Protein AF-A0A0F7VPT9-F1 (afdb_monomer_lite)

Secondary structure (DSSP, 8-state):
-PPPSHHHHHHHHHHHHHHHHHHHHHHHHHHHHHH-----HHHHHHHHT--HHHHHH-HHHHHHHHHHHHHS-----SS-----HHHHHHHHHHHHHHHHHHHHHHHHHHHHHHHHHHHHHHHHHHHHTT---------------------------------------------

pLDDT: mean 74.67, std 19.46, range [35.72, 97.38]

InterPro domains:
  IPR046229 Transposase for transposon Tn554-like [PF19776] (9-114)

Foldseek 3Di:
DPPDPVVVVVVVVVVVVLVLLVVLLVVLLVVCLVVLDQDDLVNSCVRSVHDSVSCVVDVPSVVSNVVSNVVSPPPPVPDCPPPPPVNVVVVVVVVVVVVVVVVVVVVVVVVVVVVVVVVVVVVVVVVVVVDDDDDDDDDDDDDDDDDDDDDDDDDDDDDDDDDDDDDDDDDDDDD

Sequence (175 aa):
MPPADNTAALAEATRRRSRRARTNAERAIAVAQRTGNHTSFAAIAKVAGVSRSWLYTQQDLVTAIRQLQNRQPSSHRTGSQPASIASIQRRLDVALARIKQLRTENSDLAARLEMAYGEIRRLRGISHSGGLEPEKQENNVPSCAPRTTAKKRLPTGAGHQPDGYMPGSDGTPVE

Organism: Streptomyces leeuwenhoekii (NCBI:txid1437453)

Radius of gyration: 31.75 Å; chains: 1; bounding box: 66×69×86 Å

Structure (mmCIF, N/CA/C/O backbone):
data_AF-A0A0F7VPT9-F1
#
_entry.id   AF-A0A0F7VPT9-F1
#
loop_
_atom_site.group_PDB
_atom_site.id
_atom_site.type_symbol
_atom_site.label_atom_id
_atom_site.label_alt_id
_atom_site.label_comp_id
_atom_site.label_asym_id
_atom_site.label_entity_id
_atom_site.label_seq_id
_atom_site.pdbx_PDB_ins_code
_atom_site.Cartn_x
_atom_site.Cartn_y
_atom_site.Cartn_z
_atom_site.occupancy
_atom_site.B_iso_or_equiv
_atom_site.auth_seq_id
_atom_site.auth_comp_id
_atom_site.auth_asym_id
_atom_site.auth_atom_id
_atom_site.pdbx_PDB_model_num
ATOM 1 N N . MET A 1 1 ? 1.217 -23.789 -44.921 1.00 53.59 1 MET A N 1
ATOM 2 C CA . MET A 1 1 ? 1.858 -23.479 -43.624 1.00 53.59 1 MET A CA 1
ATOM 3 C C . MET A 1 1 ? 0.775 -23.503 -42.559 1.00 53.59 1 MET A C 1
ATOM 5 O O . MET A 1 1 ? -0.115 -22.664 -42.655 1.00 53.59 1 MET A O 1
ATOM 9 N N . PRO A 1 2 ? 0.747 -24.476 -41.631 1.00 60.00 2 PRO A N 1
ATOM 10 C CA . PRO A 1 2 ? -0.243 -24.456 -40.560 1.00 60.00 2 PRO A CA 1
ATOM 11 C C . PRO A 1 2 ? 0.114 -23.334 -39.565 1.00 60.00 2 PRO A C 1
ATOM 13 O O . PRO A 1 2 ? 1.297 -23.011 -39.419 1.00 60.00 2 PRO A O 1
ATOM 16 N N . PRO A 1 3 ? -0.872 -22.695 -38.911 1.00 61.88 3 PRO A N 1
ATOM 17 C CA . PRO A 1 3 ? -0.598 -21.669 -37.914 1.00 61.88 3 PRO A CA 1
ATOM 18 C C . PRO A 1 3 ? 0.140 -22.311 -36.735 1.00 61.88 3 PRO A C 1
ATOM 20 O O . PRO A 1 3 ? -0.358 -23.251 -36.123 1.00 61.88 3 PRO A O 1
ATOM 23 N N . ALA A 1 4 ? 1.347 -21.812 -36.467 1.00 62.16 4 ALA A N 1
ATOM 24 C CA . ALA A 1 4 ? 2.231 -22.270 -35.400 1.00 62.16 4 ALA A CA 1
ATOM 25 C C . ALA A 1 4 ? 1.548 -22.257 -34.020 1.00 62.16 4 ALA A C 1
ATOM 27 O O . ALA A 1 4 ? 0.556 -21.549 -33.824 1.00 62.16 4 ALA A O 1
ATOM 28 N N . ASP A 1 5 ? 2.144 -22.982 -33.067 1.00 66.00 5 ASP A N 1
ATOM 29 C CA . ASP A 1 5 ? 1.765 -23.227 -31.660 1.00 66.00 5 ASP A CA 1
ATOM 30 C C . ASP A 1 5 ? 1.621 -21.971 -30.758 1.00 66.00 5 ASP A C 1
ATOM 32 O O . ASP A 1 5 ? 1.887 -21.980 -29.554 1.00 66.00 5 ASP A O 1
ATOM 36 N N . ASN A 1 6 ? 1.167 -20.854 -31.320 1.00 72.25 6 ASN A N 1
ATOM 37 C CA . ASN A 1 6 ? 0.920 -19.571 -30.676 1.00 72.25 6 ASN A CA 1
ATOM 38 C C . ASN A 1 6 ? -0.095 -19.694 -29.535 1.00 72.25 6 ASN A C 1
ATOM 40 O O . ASN A 1 6 ? 0.037 -19.032 -28.509 1.00 72.25 6 ASN A O 1
ATOM 44 N N . THR A 1 7 ? -1.097 -20.564 -29.680 1.00 79.44 7 THR A N 1
ATOM 45 C CA . THR A 1 7 ? -2.094 -20.827 -28.634 1.00 79.44 7 THR A CA 1
ATOM 46 C C . THR A 1 7 ? -1.458 -21.497 -27.416 1.00 79.44 7 THR A C 1
ATOM 48 O O . THR A 1 7 ? -1.726 -21.089 -26.282 1.00 79.44 7 THR A O 1
ATOM 51 N N . ALA A 1 8 ? -0.553 -22.457 -27.630 1.00 80.06 8 ALA A N 1
ATOM 52 C CA . ALA A 1 8 ? 0.199 -23.111 -26.565 1.00 80.06 8 ALA A CA 1
ATOM 53 C C . ALA A 1 8 ? 1.155 -22.126 -25.873 1.00 80.06 8 ALA A C 1
ATOM 55 O O . ALA A 1 8 ? 1.172 -22.056 -24.640 1.00 80.06 8 ALA A O 1
ATOM 56 N N . ALA A 1 9 ? 1.862 -21.296 -26.647 1.00 81.69 9 ALA A N 1
ATOM 57 C CA . ALA A 1 9 ? 2.753 -20.260 -26.126 1.00 81.69 9 ALA A CA 1
ATOM 58 C C . ALA A 1 9 ? 2.005 -19.191 -25.299 1.00 81.69 9 ALA A C 1
ATOM 60 O O . ALA A 1 9 ? 2.462 -18.789 -24.224 1.00 81.69 9 ALA A O 1
ATOM 61 N N . LEU A 1 10 ? 0.819 -18.760 -25.742 1.00 85.06 10 LEU A N 1
ATOM 62 C CA . LEU A 1 10 ? -0.038 -17.818 -25.008 1.00 85.06 10 LEU A CA 1
ATOM 63 C C . LEU A 1 10 ? -0.602 -18.429 -23.718 1.00 85.06 10 LEU A C 1
ATOM 65 O O . LEU A 1 10 ? -0.616 -17.772 -22.668 1.00 85.06 10 LEU A O 1
ATOM 69 N N . ALA A 1 11 ? -1.029 -19.693 -23.768 1.00 85.75 11 ALA A N 1
ATOM 70 C CA . ALA A 1 11 ? -1.479 -20.421 -22.587 1.00 85.75 11 ALA A CA 1
ATOM 71 C C . ALA A 1 11 ? -0.341 -20.564 -21.564 1.00 85.75 11 ALA A C 1
ATOM 73 O O . ALA A 1 11 ? -0.536 -20.338 -20.367 1.00 85.75 11 ALA A O 1
ATOM 74 N N . GLU A 1 12 ? 0.872 -20.867 -22.022 1.00 85.69 12 GLU A N 1
ATOM 75 C CA . GLU A 1 12 ? 2.048 -20.964 -21.163 1.00 85.69 12 GLU A CA 1
ATOM 76 C C . GLU A 1 12 ? 2.436 -19.614 -20.546 1.00 85.69 12 GLU A C 1
ATOM 78 O O . GLU A 1 12 ? 2.653 -19.524 -19.334 1.00 85.69 12 GLU A O 1
ATOM 83 N N . ALA A 1 13 ? 2.443 -18.538 -21.335 1.00 84.88 13 ALA A N 1
ATOM 84 C CA . ALA A 1 13 ? 2.698 -17.189 -20.838 1.00 84.88 13 ALA A CA 1
ATOM 85 C C . ALA A 1 13 ? 1.672 -16.765 -19.772 1.00 84.88 13 ALA A C 1
ATOM 87 O O . ALA A 1 13 ? 2.037 -16.164 -18.755 1.00 84.88 13 ALA A O 1
ATOM 88 N N . THR A 1 14 ? 0.402 -17.131 -19.959 1.00 85.50 14 THR A N 1
ATOM 89 C CA . THR A 1 14 ? -0.673 -16.878 -18.990 1.00 85.50 14 THR A CA 1
ATOM 90 C C . THR A 1 14 ? -0.456 -17.661 -17.696 1.00 85.50 14 THR A C 1
ATOM 92 O O . THR A 1 14 ? -0.506 -17.071 -16.614 1.00 85.50 14 THR A O 1
ATOM 95 N N . ARG A 1 15 ? -0.115 -18.955 -17.788 1.00 87.38 15 ARG A N 1
ATOM 96 C CA . ARG A 1 15 ? 0.246 -19.790 -16.624 1.00 87.38 15 ARG A CA 1
ATOM 97 C C . ARG A 1 15 ? 1.452 -19.232 -15.869 1.00 87.38 15 ARG A C 1
ATOM 99 O O . ARG A 1 15 ? 1.476 -19.217 -14.641 1.00 87.38 15 ARG A O 1
ATOM 106 N N . ARG A 1 16 ? 2.460 -18.733 -16.586 1.00 90.25 16 ARG A N 1
ATOM 107 C CA . ARG A 1 16 ? 3.639 -18.111 -15.974 1.00 90.25 16 ARG A CA 1
ATOM 108 C C . ARG A 1 16 ? 3.277 -16.817 -15.244 1.00 90.25 16 ARG A C 1
ATOM 110 O O . ARG A 1 16 ? 3.772 -16.585 -14.142 1.00 90.25 16 ARG A O 1
ATOM 117 N N . ARG A 1 17 ? 2.399 -15.991 -15.823 1.00 88.25 17 ARG A N 1
ATOM 118 C CA . ARG A 1 17 ? 1.907 -14.756 -15.191 1.00 88.25 17 ARG A CA 1
ATOM 119 C C . ARG A 1 17 ? 1.124 -15.052 -13.911 1.00 88.25 17 ARG A C 1
ATOM 121 O O . ARG A 1 17 ? 1.392 -14.411 -12.898 1.00 88.25 17 ARG A O 1
ATOM 128 N N . SER A 1 18 ? 0.218 -16.030 -13.929 1.00 87.56 18 SER A N 1
ATOM 129 C CA . SER A 1 18 ? -0.574 -16.389 -12.745 1.00 87.56 18 SER A CA 1
ATOM 130 C C . SER A 1 18 ? 0.287 -16.978 -11.624 1.00 87.56 18 SER A C 1
ATOM 132 O O . SER A 1 18 ? 0.127 -16.583 -10.471 1.00 87.56 18 SER A O 1
ATOM 134 N N . ARG A 1 19 ? 1.263 -17.838 -11.951 1.00 92.00 19 ARG A N 1
ATOM 135 C CA . ARG A 1 19 ? 2.233 -18.362 -10.971 1.00 92.00 19 ARG A CA 1
ATOM 136 C C . ARG A 1 19 ? 3.039 -17.245 -10.309 1.00 92.00 19 ARG A C 1
ATOM 138 O O . ARG A 1 19 ? 3.127 -17.204 -9.088 1.00 92.00 19 ARG A O 1
ATOM 145 N N . ARG A 1 20 ? 3.568 -16.300 -11.095 1.00 92.88 20 ARG A N 1
ATOM 146 C CA . ARG A 1 20 ? 4.314 -15.144 -10.561 1.00 92.88 20 ARG A CA 1
ATOM 147 C C . ARG A 1 20 ? 3.448 -14.266 -9.655 1.00 92.88 20 ARG A C 1
ATOM 149 O O . ARG A 1 20 ? 3.888 -13.900 -8.571 1.00 92.88 20 ARG A O 1
ATOM 156 N N . ALA A 1 21 ? 2.221 -13.963 -10.079 1.00 92.00 21 ALA A N 1
ATOM 157 C CA . ALA A 1 21 ? 1.263 -13.192 -9.286 1.00 92.00 21 ALA A CA 1
ATOM 158 C C . ALA A 1 21 ? 0.983 -13.860 -7.930 1.00 92.00 21 ALA A C 1
ATOM 160 O O . ALA A 1 21 ? 0.962 -13.194 -6.896 1.00 92.00 21 ALA A O 1
ATOM 161 N N . ARG A 1 22 ? 0.862 -15.191 -7.925 1.00 93.12 22 ARG A N 1
ATOM 162 C CA . ARG A 1 22 ? 0.670 -15.990 -6.715 1.00 93.12 22 ARG A CA 1
ATOM 163 C C . ARG A 1 22 ? 1.860 -15.935 -5.768 1.00 93.12 22 ARG A C 1
ATOM 165 O O . ARG A 1 22 ? 1.678 -15.565 -4.614 1.00 93.12 22 ARG A O 1
ATOM 172 N N . THR A 1 23 ? 3.068 -16.197 -6.257 1.00 94.19 23 THR A N 1
ATOM 173 C CA . THR A 1 23 ? 4.282 -16.113 -5.429 1.00 94.19 23 THR A CA 1
ATOM 174 C C . THR A 1 23 ? 4.473 -14.712 -4.836 1.00 94.19 23 THR A C 1
ATOM 176 O O . THR A 1 23 ? 4.871 -14.569 -3.680 1.00 94.19 23 THR A O 1
ATOM 179 N N . ASN A 1 24 ? 4.155 -13.661 -5.598 1.00 92.69 24 ASN A N 1
ATOM 180 C CA . ASN A 1 24 ? 4.227 -12.286 -5.103 1.00 92.69 24 ASN A CA 1
ATOM 181 C C . ASN A 1 24 ? 3.196 -12.009 -4.002 1.00 92.69 24 ASN A C 1
ATOM 183 O O . ASN A 1 24 ? 3.530 -11.363 -3.009 1.00 92.69 24 ASN A O 1
ATOM 187 N N . ALA A 1 25 ? 1.966 -12.505 -4.154 1.00 92.56 25 ALA A N 1
ATOM 188 C CA . ALA A 1 25 ? 0.919 -12.358 -3.148 1.00 92.56 25 ALA A CA 1
ATOM 189 C C . ALA A 1 25 ? 1.257 -13.101 -1.849 1.00 92.56 25 ALA A C 1
ATOM 191 O O . ALA A 1 25 ? 1.152 -12.520 -0.771 1.00 92.56 25 ALA A O 1
ATOM 192 N N . GLU A 1 26 ? 1.744 -14.338 -1.943 1.00 93.56 26 GLU A N 1
ATOM 193 C CA . GLU A 1 26 ? 2.207 -15.121 -0.789 1.00 93.56 26 GLU A CA 1
ATOM 194 C C . GLU A 1 26 ? 3.350 -14.402 -0.054 1.00 93.56 26 GLU A C 1
ATOM 196 O O . GLU A 1 26 ? 3.316 -14.257 1.171 1.00 93.56 26 GLU A O 1
ATOM 201 N N . ARG A 1 27 ? 4.324 -13.853 -0.794 1.00 93.62 27 ARG A N 1
ATOM 202 C CA . ARG A 1 27 ? 5.413 -13.056 -0.210 1.00 93.62 27 ARG A CA 1
ATOM 203 C C . ARG A 1 27 ? 4.892 -11.793 0.477 1.00 93.62 27 ARG A C 1
ATOM 205 O O . ARG A 1 27 ? 5.342 -11.480 1.576 1.00 93.62 27 ARG A O 1
ATOM 212 N N . ALA A 1 28 ? 3.949 -11.080 -0.139 1.00 91.88 28 ALA A N 1
ATOM 213 C CA . ALA A 1 28 ? 3.350 -9.883 0.448 1.00 91.88 28 ALA A CA 1
ATOM 214 C C . ALA A 1 28 ? 2.620 -10.200 1.763 1.00 91.88 28 ALA A C 1
ATOM 216 O O . ALA A 1 28 ? 2.765 -9.462 2.736 1.00 91.88 28 ALA A O 1
ATOM 217 N N . ILE A 1 29 ? 1.897 -11.323 1.817 1.00 91.06 29 ILE A N 1
ATOM 218 C CA . ILE A 1 29 ? 1.242 -11.809 3.037 1.00 91.06 29 ILE A CA 1
ATOM 219 C C . ILE A 1 29 ? 2.286 -12.163 4.107 1.00 91.06 29 ILE A C 1
ATOM 221 O O . ILE A 1 29 ? 2.134 -11.754 5.255 1.00 91.06 29 ILE A O 1
ATOM 225 N N . ALA A 1 30 ? 3.369 -12.860 3.752 1.00 90.31 30 ALA A N 1
ATOM 226 C CA . ALA A 1 30 ? 4.430 -13.220 4.698 1.00 90.31 30 ALA A CA 1
ATOM 227 C C . ALA A 1 30 ? 5.156 -11.992 5.279 1.00 90.31 30 ALA A C 1
ATOM 229 O O . ALA A 1 30 ? 5.478 -11.954 6.466 1.00 90.31 30 ALA A O 1
ATOM 230 N N . VAL A 1 31 ? 5.392 -10.963 4.460 1.00 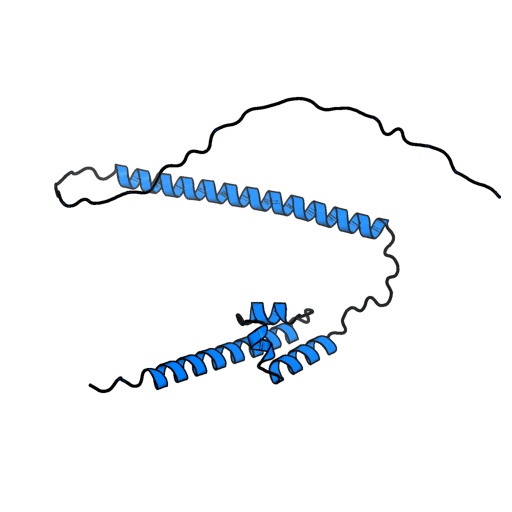89.25 31 VAL A N 1
ATOM 231 C CA . VAL A 1 31 ? 5.949 -9.686 4.933 1.00 89.25 31 VAL A CA 1
ATOM 232 C C . VAL A 1 31 ? 4.960 -8.994 5.872 1.00 89.25 31 VAL A C 1
ATOM 234 O O . VAL A 1 31 ? 5.346 -8.599 6.968 1.00 89.25 31 VAL A O 1
ATOM 237 N N . ALA A 1 32 ? 3.680 -8.923 5.496 1.00 87.25 32 ALA A N 1
ATOM 238 C CA . ALA A 1 32 ? 2.632 -8.336 6.330 1.00 87.25 32 ALA A CA 1
ATOM 239 C C . ALA A 1 32 ? 2.487 -9.043 7.691 1.00 87.25 32 ALA A C 1
ATOM 241 O O . ALA A 1 32 ? 2.276 -8.383 8.708 1.00 87.25 32 ALA A O 1
ATOM 242 N N . GLN A 1 33 ? 2.667 -10.367 7.725 1.00 85.25 33 GLN A N 1
ATOM 243 C CA . GLN A 1 33 ? 2.711 -11.148 8.963 1.00 85.25 33 GLN A CA 1
ATOM 244 C C . GLN A 1 33 ? 3.862 -10.722 9.881 1.00 85.25 33 GLN A C 1
ATOM 246 O O . GLN A 1 33 ? 3.641 -10.570 11.078 1.00 85.25 33 GLN A O 1
ATOM 251 N N . ARG A 1 34 ? 5.069 -10.493 9.343 1.00 84.38 34 ARG A N 1
ATOM 252 C CA . ARG A 1 34 ? 6.232 -10.075 10.151 1.00 84.38 34 ARG A CA 1
ATOM 253 C C . ARG A 1 34 ? 6.140 -8.640 10.640 1.00 84.38 34 ARG A C 1
ATOM 255 O O . ARG A 1 34 ? 6.553 -8.357 11.755 1.00 84.38 34 ARG A O 1
ATOM 262 N N . THR A 1 35 ? 5.649 -7.728 9.804 1.00 79.50 35 THR A N 1
ATOM 263 C CA . THR A 1 35 ? 5.606 -6.302 10.154 1.00 79.50 35 THR A CA 1
ATOM 264 C C . THR A 1 35 ? 4.492 -5.987 11.155 1.00 79.50 35 THR A C 1
ATOM 266 O O . THR A 1 35 ? 4.525 -4.934 11.776 1.00 79.50 35 THR A O 1
ATOM 269 N N . GLY A 1 36 ? 3.498 -6.867 11.321 1.00 66.56 36 GLY A N 1
ATOM 270 C CA . GLY A 1 36 ? 2.422 -6.654 12.295 1.00 66.56 36 GLY A CA 1
ATOM 271 C C . GLY A 1 36 ? 1.498 -5.476 11.960 1.00 66.56 36 GLY A C 1
ATOM 272 O O . GLY A 1 36 ? 0.693 -5.072 12.789 1.00 66.56 36 GLY A O 1
ATOM 273 N N . ASN A 1 37 ? 1.587 -4.926 10.744 1.00 64.50 37 ASN A N 1
ATOM 274 C CA . ASN A 1 37 ? 0.747 -3.817 10.307 1.00 64.50 37 ASN A CA 1
ATOM 275 C C . ASN A 1 37 ? -0.647 -4.309 9.907 1.00 64.50 37 ASN A C 1
ATOM 277 O O . ASN A 1 37 ? -0.781 -5.337 9.232 1.00 64.50 37 ASN A O 1
ATOM 281 N N . HIS A 1 38 ? -1.673 -3.521 10.242 1.00 64.44 38 HIS A N 1
ATOM 282 C CA . HIS A 1 38 ? -3.045 -3.751 9.798 1.00 64.44 38 HIS A CA 1
ATOM 283 C C . HIS A 1 38 ? -3.109 -3.720 8.275 1.00 64.44 38 HIS A C 1
ATOM 285 O O . HIS A 1 38 ? -3.027 -2.664 7.644 1.00 64.44 38 HIS A O 1
ATOM 29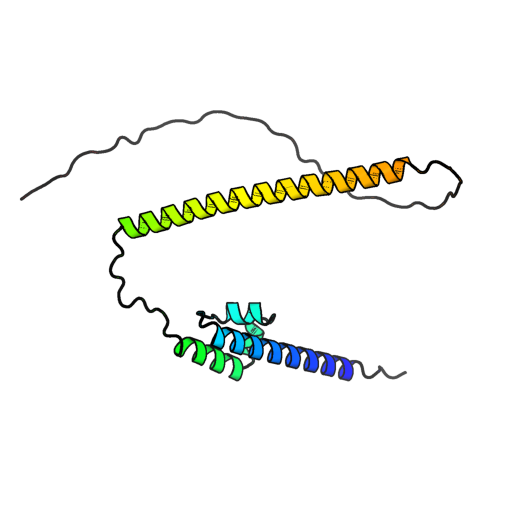1 N N . THR A 1 39 ? -3.237 -4.899 7.671 1.00 76.81 39 THR A N 1
ATOM 292 C CA . THR A 1 39 ? -3.101 -5.028 6.225 1.00 76.81 39 THR A CA 1
ATOM 293 C C . THR A 1 39 ? -4.454 -5.324 5.588 1.00 76.81 39 THR A C 1
ATOM 295 O O . THR A 1 39 ? -5.027 -6.405 5.729 1.00 76.81 39 THR A O 1
ATOM 298 N N . SER A 1 40 ? -4.988 -4.334 4.871 1.00 86.62 40 SER A N 1
ATOM 299 C CA . SER A 1 40 ? -6.200 -4.494 4.066 1.00 86.62 40 SER A CA 1
ATOM 300 C C . SER A 1 40 ? -5.893 -5.221 2.754 1.00 86.62 40 SER A C 1
ATOM 302 O O . SER A 1 40 ? -4.773 -5.161 2.244 1.00 86.62 40 SER A O 1
ATOM 304 N N . PHE A 1 41 ? -6.906 -5.841 2.141 1.00 89.38 41 PHE A N 1
ATOM 305 C CA . PHE A 1 41 ? -6.789 -6.443 0.802 1.00 89.38 41 PHE A CA 1
ATOM 306 C C . PHE A 1 41 ? -6.186 -5.476 -0.230 1.00 89.38 41 PHE A C 1
ATOM 308 O O . PHE A 1 41 ? -5.422 -5.877 -1.103 1.00 89.38 41 PHE A O 1
ATOM 315 N N . ALA A 1 42 ? -6.493 -4.182 -0.096 1.00 89.62 42 ALA A N 1
ATOM 316 C CA . ALA A 1 42 ? -5.940 -3.106 -0.910 1.00 89.62 42 ALA A CA 1
ATOM 317 C C . ALA A 1 42 ? -4.417 -3.007 -0.825 1.00 89.62 42 ALA A C 1
ATOM 319 O O . ALA A 1 42 ? -3.734 -2.886 -1.842 1.00 89.62 42 ALA A O 1
ATOM 320 N N . ALA A 1 43 ? -3.905 -3.026 0.405 1.00 89.06 43 ALA A N 1
ATOM 321 C CA . ALA A 1 43 ? -2.488 -2.897 0.680 1.00 89.06 43 ALA A CA 1
ATOM 322 C C . ALA A 1 43 ? -1.735 -4.121 0.152 1.00 89.06 43 ALA A C 1
ATOM 324 O O . ALA A 1 43 ? -0.714 -3.962 -0.509 1.00 89.06 43 ALA A O 1
ATOM 325 N N . ILE A 1 44 ? -2.289 -5.323 0.337 1.00 91.38 44 ILE A N 1
ATOM 326 C CA . ILE A 1 44 ? -1.688 -6.569 -0.165 1.00 91.38 44 ILE A CA 1
ATOM 327 C C . ILE A 1 44 ? -1.646 -6.576 -1.688 1.00 91.38 44 ILE A C 1
ATOM 329 O O . ILE A 1 44 ? -0.598 -6.858 -2.260 1.00 91.38 44 ILE A O 1
ATOM 333 N N . ALA A 1 45 ? -2.742 -6.188 -2.348 1.00 92.12 45 ALA A N 1
ATOM 334 C CA . ALA A 1 45 ? -2.800 -6.061 -3.803 1.00 92.12 45 ALA A CA 1
ATOM 335 C C . ALA A 1 45 ? -1.704 -5.123 -4.336 1.00 92.12 45 ALA A C 1
ATOM 337 O O . ALA A 1 45 ? -0.977 -5.467 -5.268 1.00 92.12 45 ALA A O 1
ATOM 338 N N . LYS A 1 46 ? -1.545 -3.959 -3.691 1.00 90.88 46 LYS A N 1
ATOM 339 C CA . LYS A 1 46 ? -0.538 -2.957 -4.056 1.00 90.88 46 LYS A CA 1
ATOM 340 C C . LYS A 1 46 ? 0.887 -3.481 -3.873 1.00 90.88 46 LYS A C 1
ATOM 342 O O . LYS A 1 46 ? 1.704 -3.302 -4.767 1.00 90.88 46 LYS A O 1
ATOM 347 N N . VAL A 1 47 ? 1.179 -4.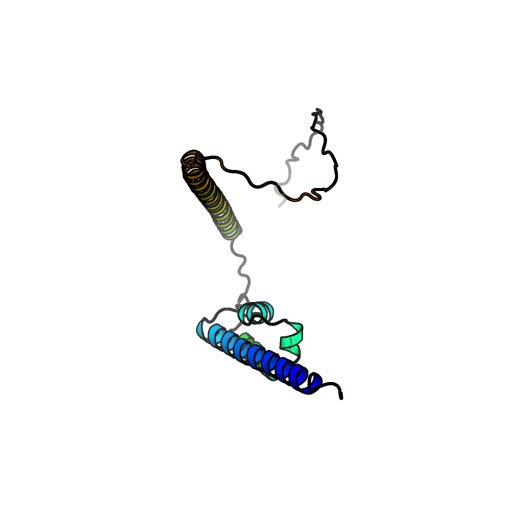130 -2.745 1.00 90.75 47 VAL A N 1
ATOM 348 C CA . VAL A 1 47 ? 2.515 -4.676 -2.447 1.00 90.75 47 VAL A CA 1
ATOM 349 C C . VAL A 1 47 ? 2.860 -5.846 -3.373 1.00 90.75 47 VAL A C 1
ATOM 351 O O . VAL A 1 47 ? 3.989 -5.948 -3.840 1.00 90.75 47 VAL A O 1
ATOM 354 N N . ALA A 1 48 ? 1.890 -6.707 -3.681 1.00 90.12 48 ALA A N 1
ATOM 355 C CA . ALA A 1 48 ? 2.080 -7.856 -4.562 1.00 90.12 48 ALA A CA 1
ATOM 356 C C . ALA A 1 48 ? 2.062 -7.504 -6.064 1.00 90.12 48 ALA A C 1
ATOM 358 O O . ALA A 1 48 ? 2.420 -8.346 -6.891 1.00 90.12 48 ALA A O 1
ATOM 359 N N . GLY A 1 49 ? 1.646 -6.287 -6.434 1.00 91.69 49 GLY A N 1
ATOM 360 C CA . GLY A 1 49 ? 1.525 -5.857 -7.830 1.00 91.69 49 GLY A CA 1
ATOM 361 C C . GLY A 1 49 ? 0.402 -6.567 -8.594 1.00 91.69 49 GLY A C 1
ATOM 362 O O . GLY A 1 49 ? 0.517 -6.786 -9.798 1.00 91.69 49 GLY A O 1
ATOM 363 N N . VAL A 1 50 ? -0.670 -6.960 -7.900 1.00 92.88 50 VAL A N 1
ATOM 364 C CA . VAL A 1 50 ? -1.823 -7.681 -8.467 1.00 92.88 50 VAL A CA 1
ATOM 365 C C . VAL A 1 50 ? -3.110 -6.886 -8.266 1.00 92.88 50 VAL A C 1
ATOM 367 O O . VAL A 1 50 ? -3.197 -6.018 -7.398 1.00 92.88 50 VAL A O 1
ATOM 370 N N . SER A 1 51 ? -4.142 -7.171 -9.062 1.00 92.69 51 SER A N 1
ATOM 371 C CA . SER A 1 51 ? -5.446 -6.532 -8.877 1.00 92.69 51 SER A CA 1
ATOM 372 C C . SER A 1 51 ? -6.217 -7.161 -7.709 1.00 92.69 51 SER A C 1
ATOM 374 O O . SER A 1 51 ? -6.023 -8.325 -7.358 1.00 92.69 51 SER A O 1
ATOM 376 N N . ARG A 1 52 ? -7.139 -6.392 -7.114 1.00 92.94 52 ARG A N 1
ATOM 377 C CA . ARG A 1 52 ? -8.057 -6.904 -6.080 1.00 92.94 52 ARG A CA 1
ATOM 378 C C . ARG A 1 52 ? -8.967 -8.006 -6.616 1.00 92.94 52 ARG A C 1
ATOM 380 O O . ARG A 1 52 ? -9.157 -9.007 -5.944 1.00 92.94 52 ARG A O 1
ATOM 387 N N . SER A 1 53 ? -9.511 -7.804 -7.819 1.00 92.94 53 SER A N 1
ATOM 388 C CA . SER A 1 53 ? -10.363 -8.794 -8.483 1.00 92.94 53 SER A CA 1
ATOM 389 C C . SER A 1 53 ? -9.616 -10.113 -8.653 1.00 92.94 53 SER A C 1
ATOM 391 O O . SER A 1 53 ? -10.151 -11.153 -8.290 1.00 92.94 53 SER A O 1
ATOM 393 N N . TRP A 1 54 ? -8.343 -10.054 -9.072 1.00 93.81 54 TRP A N 1
ATOM 394 C CA . TRP A 1 54 ? -7.498 -11.238 -9.127 1.00 93.81 54 TRP A CA 1
ATOM 395 C C . TRP A 1 54 ? -7.385 -11.880 -7.748 1.00 93.81 54 TRP A C 1
ATOM 397 O O . TRP A 1 54 ? -7.818 -13.008 -7.642 1.00 93.81 54 TRP A O 1
ATOM 407 N N . LEU A 1 55 ? -6.976 -11.170 -6.687 1.00 91.88 55 LEU A N 1
ATOM 408 C CA . LEU A 1 55 ? -6.877 -11.750 -5.331 1.00 91.88 55 LEU A CA 1
ATOM 409 C C . LEU A 1 55 ? -8.142 -12.482 -4.862 1.00 91.88 55 LEU A C 1
ATOM 411 O O . LEU A 1 55 ? -8.030 -13.493 -4.177 1.00 91.88 55 LEU A O 1
ATOM 415 N N . TYR A 1 56 ? -9.332 -11.996 -5.221 1.00 90.31 56 TYR A N 1
ATOM 416 C CA . TYR A 1 56 ? -10.583 -12.669 -4.867 1.00 90.31 56 TYR A CA 1
ATOM 417 C C . TYR A 1 56 ? -10.821 -13.982 -5.623 1.00 90.31 56 TYR A C 1
ATOM 419 O O . TYR A 1 56 ? -11.577 -14.821 -5.140 1.00 90.31 56 TYR A O 1
ATOM 427 N N . THR A 1 57 ? -10.163 -14.203 -6.763 1.00 92.00 57 THR A N 1
ATOM 428 C CA . THR A 1 57 ? -10.213 -15.489 -7.480 1.00 92.00 57 THR A CA 1
ATOM 429 C C . THR A 1 57 ? -9.450 -16.606 -6.759 1.00 92.00 57 THR A C 1
ATOM 431 O O . THR A 1 57 ? -9.717 -17.779 -7.005 1.00 92.00 57 THR A O 1
ATOM 434 N N . GLN A 1 58 ? -8.531 -16.271 -5.844 1.00 91.31 58 GLN A N 1
ATOM 435 C CA . GLN A 1 58 ? -7.758 -17.225 -5.043 1.00 91.31 58 GLN A CA 1
ATOM 436 C C . GLN A 1 58 ? -8.298 -17.275 -3.608 1.00 91.31 58 GLN A C 1
ATOM 438 O O . GLN A 1 58 ? -7.906 -16.496 -2.737 1.00 91.31 58 GLN A O 1
ATOM 443 N N . GLN A 1 59 ? -9.209 -18.219 -3.365 1.00 90.81 59 GLN A N 1
ATOM 444 C CA . GLN A 1 59 ? -9.865 -18.451 -2.069 1.00 90.81 59 GLN A CA 1
ATOM 445 C C . GLN A 1 59 ? -8.873 -18.644 -0.912 1.00 90.81 59 GLN A C 1
ATOM 447 O O . GLN A 1 59 ? -9.070 -18.123 0.180 1.00 90.81 59 GLN A O 1
ATOM 452 N N . ASP A 1 60 ? -7.782 -19.354 -1.161 1.00 90.88 60 ASP A N 1
ATOM 453 C CA . ASP A 1 60 ? -6.709 -19.631 -0.209 1.00 90.88 60 ASP A CA 1
ATOM 454 C C . ASP A 1 60 ? -5.917 -18.381 0.204 1.00 90.88 60 ASP A C 1
ATOM 456 O O . ASP A 1 60 ? -5.569 -18.210 1.373 1.00 90.88 60 ASP A O 1
ATOM 460 N N . LEU A 1 61 ? -5.679 -17.455 -0.728 1.00 90.50 61 LEU A N 1
ATOM 461 C CA . LEU A 1 61 ? -5.093 -16.158 -0.393 1.00 90.50 61 LEU A CA 1
ATOM 462 C C . LEU A 1 61 ? -6.086 -15.313 0.408 1.00 90.50 61 LEU A C 1
ATOM 464 O O . LEU A 1 61 ? -5.703 -14.666 1.381 1.00 90.50 61 LEU A O 1
ATOM 468 N N . VAL A 1 62 ? -7.374 -15.343 0.054 1.00 92.00 62 VAL A N 1
ATOM 469 C CA . VAL A 1 62 ? -8.416 -14.621 0.797 1.00 92.00 62 VAL A CA 1
ATOM 470 C C . VAL A 1 62 ? -8.518 -15.115 2.239 1.00 92.00 62 VAL A C 1
ATOM 472 O O . VAL A 1 62 ? -8.580 -14.291 3.155 1.00 92.00 62 VAL A O 1
ATOM 475 N N . THR A 1 63 ? -8.511 -16.430 2.467 1.00 91.69 63 THR A N 1
ATOM 476 C CA . THR A 1 63 ? -8.561 -16.999 3.820 1.00 91.69 63 THR A CA 1
ATOM 477 C C . THR A 1 63 ? -7.313 -16.643 4.620 1.00 91.69 63 THR A C 1
ATOM 479 O O . THR A 1 63 ? -7.453 -16.195 5.757 1.00 91.69 63 THR A O 1
ATOM 482 N N . ALA A 1 64 ? -6.116 -16.721 4.029 1.00 88.62 64 ALA A N 1
ATOM 483 C CA . ALA A 1 64 ? -4.873 -16.317 4.689 1.00 88.62 64 ALA A CA 1
ATOM 484 C C . ALA A 1 64 ? -4.885 -14.835 5.111 1.00 88.62 64 ALA A C 1
ATOM 486 O O . ALA A 1 64 ? -4.479 -14.491 6.223 1.00 88.62 64 ALA A O 1
ATOM 487 N N . ILE A 1 65 ? -5.401 -13.950 4.252 1.00 89.25 65 ILE A N 1
ATOM 488 C CA . ILE A 1 65 ? -5.522 -12.515 4.546 1.00 89.25 65 ILE A CA 1
ATOM 489 C C . ILE A 1 65 ? -6.537 -12.267 5.666 1.00 89.25 65 ILE A C 1
ATOM 491 O O . ILE A 1 65 ? -6.267 -11.476 6.569 1.00 89.25 65 ILE A O 1
ATOM 495 N N . ARG A 1 66 ? -7.686 -12.954 5.650 1.00 89.56 66 ARG A N 1
ATOM 496 C CA . ARG A 1 66 ? -8.688 -12.848 6.726 1.00 89.56 66 ARG A CA 1
ATOM 497 C C . ARG A 1 66 ? -8.153 -13.372 8.054 1.00 89.56 66 ARG A C 1
ATOM 499 O O . ARG A 1 66 ? -8.356 -12.736 9.078 1.00 89.56 66 ARG A O 1
ATOM 506 N N . GLN A 1 67 ? -7.430 -14.489 8.052 1.00 87.62 67 GLN A N 1
ATOM 507 C CA . GLN A 1 67 ? -6.790 -15.015 9.260 1.00 87.62 67 GLN A CA 1
ATOM 508 C C . GLN A 1 67 ? -5.764 -14.029 9.823 1.00 87.62 67 GLN A C 1
ATOM 510 O O . GLN A 1 67 ? -5.723 -13.819 11.033 1.00 87.62 67 GLN A O 1
ATOM 515 N N . LEU A 1 68 ? -4.977 -13.382 8.958 1.00 85.81 68 LEU A N 1
ATOM 516 C CA . LEU A 1 68 ? -4.060 -12.320 9.367 1.00 85.81 68 LEU A CA 1
ATOM 517 C C . LEU A 1 68 ? -4.806 -11.129 9.991 1.00 85.81 68 LEU A C 1
ATOM 519 O O . LEU A 1 68 ? -4.389 -10.629 11.033 1.00 85.81 68 LEU A O 1
ATOM 523 N N . GLN A 1 69 ? -5.924 -10.714 9.392 1.00 84.81 69 GLN A N 1
ATOM 524 C CA . GLN A 1 69 ? -6.778 -9.639 9.910 1.00 84.81 69 GLN A CA 1
ATOM 525 C C . GLN A 1 69 ? -7.496 -9.996 11.213 1.00 84.81 69 GLN A C 1
ATOM 527 O O . GLN A 1 69 ? -7.769 -9.097 11.990 1.00 84.81 69 GLN A O 1
ATOM 532 N N . ASN A 1 70 ? -7.798 -11.270 11.461 1.00 82.56 70 ASN A N 1
ATOM 533 C CA . ASN A 1 70 ? -8.392 -11.711 12.723 1.00 82.56 70 ASN A CA 1
ATOM 534 C C . ASN A 1 70 ? -7.337 -11.843 13.832 1.00 82.56 70 ASN A C 1
ATOM 536 O O . ASN A 1 70 ? -7.626 -11.576 14.994 1.00 82.56 70 ASN A O 1
ATOM 540 N N . ARG A 1 71 ? -6.117 -12.281 13.484 1.00 77.19 71 ARG A N 1
ATOM 541 C CA . ARG A 1 71 ? -5.000 -12.440 14.433 1.00 77.19 71 ARG A CA 1
ATOM 542 C C . ARG A 1 71 ? -4.429 -11.121 14.903 1.00 77.19 71 ARG A C 1
ATOM 544 O O . ARG A 1 71 ? -3.943 -11.038 16.024 1.00 77.19 71 ARG A O 1
ATOM 551 N N . GLN A 1 72 ? -4.446 -10.114 14.044 1.00 68.31 72 GLN A N 1
ATOM 552 C CA . GLN A 1 72 ? -4.283 -8.757 14.511 1.00 68.31 72 GLN A CA 1
ATOM 553 C C . GLN A 1 72 ? -5.650 -8.338 15.010 1.00 68.31 72 GLN A C 1
ATOM 555 O O . GLN A 1 72 ? -6.476 -8.016 14.158 1.00 68.31 72 GLN A O 1
ATOM 560 N N . PRO A 1 73 ? -5.932 -8.344 16.329 1.00 56.25 73 PRO A N 1
ATOM 561 C CA . PRO A 1 73 ? -7.128 -7.672 16.782 1.00 56.25 73 PRO A CA 1
ATOM 562 C C . PRO A 1 73 ? -7.038 -6.299 16.142 1.00 56.25 73 PRO A C 1
ATOM 564 O O . PRO A 1 73 ? -6.033 -5.592 16.297 1.00 56.25 73 PRO A O 1
ATOM 567 N N . SER A 1 74 ? -8.048 -5.944 15.342 1.00 54.97 74 SER A N 1
ATOM 568 C CA . SER A 1 74 ? -8.285 -4.542 15.079 1.00 54.97 74 SER A CA 1
ATOM 569 C C . SER A 1 74 ? -8.071 -3.882 16.427 1.00 54.97 74 SER A C 1
ATOM 571 O O . SER A 1 74 ? -8.594 -4.373 17.435 1.00 54.97 74 SER A O 1
ATOM 573 N N . SER A 1 75 ? -7.320 -2.796 16.473 1.00 53.66 75 SER A N 1
ATOM 574 C CA . SER A 1 75 ? -7.645 -1.792 17.463 1.00 53.66 75 SER A CA 1
ATOM 575 C C . SER A 1 75 ? -9.101 -1.372 17.177 1.00 53.66 75 SER A C 1
ATOM 577 O O . SER A 1 75 ? -9.398 -0.307 16.642 1.00 53.66 75 SER A O 1
ATOM 579 N N . HIS A 1 76 ? -10.062 -2.249 17.486 1.00 46.25 76 HIS A N 1
ATOM 580 C CA . HIS A 1 76 ? -11.273 -1.879 18.146 1.00 46.25 76 HIS A CA 1
ATOM 581 C C . HIS A 1 76 ? -10.738 -1.105 19.326 1.00 46.25 76 HIS A C 1
ATOM 583 O O . HIS A 1 76 ? -10.269 -1.678 20.303 1.00 46.25 76 HIS A O 1
ATOM 589 N N . ARG A 1 77 ? -10.669 0.214 19.121 1.00 50.78 77 ARG A N 1
ATOM 590 C CA . ARG A 1 77 ? -11.007 1.217 20.113 1.00 50.78 77 ARG A CA 1
ATOM 591 C C . ARG A 1 77 ? -11.811 0.519 21.202 1.00 50.78 77 ARG A C 1
ATOM 593 O O . ARG A 1 77 ? -13.015 0.324 21.057 1.00 50.78 77 ARG A O 1
ATOM 600 N N . THR A 1 78 ? -11.117 0.054 22.227 1.00 45.94 78 THR A N 1
ATOM 601 C CA . THR A 1 78 ? -11.706 -0.420 23.464 1.00 45.94 78 THR A CA 1
ATOM 602 C C . THR A 1 78 ? -12.298 0.824 24.091 1.00 45.94 78 THR A C 1
ATOM 604 O O . THR A 1 78 ? -11.598 1.537 24.795 1.00 45.94 78 THR A O 1
ATOM 607 N N . GLY A 1 79 ? -13.528 1.159 23.705 1.00 42.91 79 GLY A N 1
ATOM 608 C CA . GLY A 1 79 ? -14.174 2.407 24.074 1.00 42.91 79 GLY A CA 1
ATOM 609 C C . GLY A 1 79 ? -13.471 3.628 23.482 1.00 42.91 79 GLY A C 1
ATOM 610 O O . GLY A 1 79 ? -12.303 3.917 23.726 1.00 42.91 79 GLY A O 1
ATOM 611 N N . SER A 1 80 ? -14.206 4.431 22.727 1.00 48.00 80 SER A N 1
ATOM 612 C CA . SER A 1 80 ? -13.859 5.842 22.663 1.00 48.00 80 SER A CA 1
ATOM 613 C C . SER A 1 80 ? -14.080 6.410 24.068 1.00 48.00 80 SER A C 1
ATOM 615 O O . SER A 1 80 ? -15.151 6.937 24.340 1.00 48.00 80 SER A O 1
ATOM 617 N N . GLN A 1 81 ? -13.096 6.321 24.973 1.00 55.00 81 GLN A N 1
ATOM 618 C CA . GLN A 1 81 ? -12.934 7.431 25.907 1.00 55.00 81 GLN A CA 1
ATOM 619 C C . GLN A 1 81 ? -12.832 8.659 25.001 1.00 55.00 81 GLN A C 1
ATOM 621 O O . GLN A 1 81 ? -11.966 8.654 24.116 1.00 55.00 81 GLN A O 1
ATOM 626 N N . PRO A 1 82 ? -13.747 9.639 25.091 1.00 54.41 82 PRO A N 1
ATOM 627 C CA . PRO A 1 82 ? -13.607 10.844 24.301 1.00 54.41 82 PRO A CA 1
ATOM 628 C C . PRO A 1 82 ? -12.242 11.411 24.669 1.00 54.41 82 PRO A C 1
ATOM 630 O O . PRO A 1 82 ? -12.018 11.836 25.802 1.00 54.41 82 PRO A O 1
ATOM 633 N N . ALA A 1 83 ? -11.290 11.336 23.737 1.00 57.31 83 ALA A N 1
ATOM 634 C CA . ALA A 1 83 ? -10.069 12.098 23.873 1.00 57.31 83 ALA A CA 1
ATOM 635 C C . ALA A 1 83 ? -10.545 13.532 24.099 1.00 57.31 83 ALA A C 1
ATOM 637 O O . ALA A 1 83 ? -11.308 14.042 23.275 1.00 57.31 83 ALA A O 1
ATOM 638 N N . SER A 1 84 ? -10.190 14.120 25.247 1.00 72.19 84 SER A N 1
ATOM 639 C CA . SER A 1 84 ? -10.593 15.487 25.583 1.00 72.19 84 SER A CA 1
ATOM 640 C C . SER A 1 84 ? -10.375 16.373 24.358 1.00 72.19 84 SER A C 1
ATOM 642 O O . SER A 1 84 ? -9.387 16.184 23.642 1.00 72.19 84 SER A O 1
ATOM 644 N N . ILE A 1 85 ? -11.292 17.301 24.082 1.00 77.25 85 ILE A N 1
ATOM 645 C CA . ILE A 1 85 ? -11.264 18.169 22.892 1.00 77.25 85 ILE A CA 1
ATOM 646 C C . ILE A 1 85 ? -9.858 18.769 22.677 1.00 77.25 85 ILE A C 1
ATOM 648 O O . ILE A 1 85 ? -9.366 18.802 21.549 1.00 77.25 85 ILE A O 1
ATOM 652 N N . ALA A 1 86 ? -9.152 19.093 23.766 1.00 74.62 86 ALA A N 1
ATOM 653 C CA . ALA A 1 86 ? -7.766 19.563 23.762 1.00 74.62 86 ALA A CA 1
ATOM 654 C C . ALA A 1 86 ? -6.752 18.571 23.147 1.00 74.62 86 ALA A C 1
ATOM 656 O O . ALA A 1 86 ? -5.826 18.970 22.445 1.00 74.62 86 ALA A O 1
ATOM 657 N N . SER A 1 87 ? -6.912 17.265 23.372 1.00 82.81 87 SER A N 1
ATOM 658 C CA . SER A 1 87 ? -6.073 16.220 22.768 1.00 82.81 87 SER A CA 1
ATOM 659 C C . SER A 1 87 ? -6.292 16.123 21.258 1.00 82.81 87 SER A C 1
ATOM 661 O O . SER A 1 87 ? -5.335 15.970 20.496 1.00 82.81 87 SER A O 1
ATOM 663 N N . ILE A 1 88 ? -7.543 16.252 20.808 1.00 85.81 88 ILE A N 1
ATOM 664 C CA . ILE A 1 88 ? -7.883 16.230 19.381 1.00 85.81 88 ILE A CA 1
ATOM 665 C C . ILE A 1 88 ? -7.325 17.476 18.688 1.00 85.81 88 ILE A C 1
ATOM 667 O O . ILE A 1 88 ? -6.669 17.343 17.655 1.00 85.81 88 ILE A O 1
ATOM 671 N N . GLN A 1 89 ? -7.509 18.655 19.285 1.00 87.38 89 GLN A N 1
ATOM 672 C CA . GLN A 1 89 ? -6.945 19.913 18.791 1.00 87.38 89 GLN A CA 1
ATOM 673 C C . GLN A 1 89 ? -5.421 19.840 18.698 1.00 87.38 89 GLN A C 1
ATOM 675 O O . GLN A 1 89 ? -4.863 20.054 17.628 1.00 87.38 89 GLN A O 1
ATOM 680 N N . ARG A 1 90 ? -4.744 19.378 19.755 1.00 88.31 90 ARG A N 1
ATOM 681 C CA . ARG A 1 90 ? -3.284 19.222 19.745 1.00 88.31 90 ARG A CA 1
ATOM 682 C C . ARG A 1 90 ? -2.799 18.280 18.643 1.00 88.31 90 ARG A C 1
ATOM 684 O O . ARG A 1 90 ? -1.781 18.541 18.007 1.00 88.31 90 ARG A O 1
ATOM 691 N N . ARG A 1 91 ? -3.509 17.176 18.394 1.00 90.12 91 ARG A N 1
ATOM 692 C CA . ARG A 1 91 ? -3.173 16.248 17.301 1.00 90.12 91 ARG A CA 1
ATOM 693 C C . ARG A 1 91 ? -3.402 16.876 15.927 1.00 90.12 91 ARG A C 1
ATOM 695 O O . ARG A 1 91 ? -2.611 16.613 15.021 1.00 90.12 91 ARG A O 1
ATOM 702 N N . LEU A 1 92 ? -4.444 17.692 15.775 1.00 94.38 92 LEU A N 1
ATOM 703 C CA . LEU A 1 92 ? -4.706 18.445 14.552 1.00 94.38 92 LEU A CA 1
ATOM 704 C C . LEU A 1 92 ? -3.601 19.476 14.299 1.00 94.38 92 LEU A C 1
ATOM 706 O O . LEU A 1 92 ? -3.048 19.509 13.203 1.00 94.38 92 LEU A O 1
ATOM 710 N N . ASP A 1 93 ? -3.214 20.235 15.321 1.00 91.94 93 ASP A N 1
ATOM 711 C CA . ASP A 1 93 ? -2.161 21.248 15.226 1.00 91.94 93 ASP A CA 1
ATOM 712 C C . ASP A 1 93 ? -0.816 20.629 14.844 1.00 91.94 93 ASP A C 1
ATOM 714 O O . ASP A 1 93 ? -0.147 21.103 13.924 1.00 91.94 93 ASP A O 1
ATOM 718 N N . VAL A 1 94 ? -0.446 19.512 15.480 1.00 94.62 94 VAL A N 1
ATOM 719 C CA . VAL A 1 94 ? 0.776 18.768 15.141 1.00 94.62 94 VAL A CA 1
ATOM 720 C C . VAL A 1 94 ? 0.732 18.263 13.695 1.00 94.62 94 VAL A C 1
ATOM 722 O O . VAL A 1 94 ? 1.726 18.366 12.973 1.00 94.62 94 VAL A O 1
ATOM 725 N N . ALA A 1 95 ? -0.412 17.750 13.236 1.00 91.56 95 ALA A N 1
ATOM 726 C CA . ALA A 1 95 ? -0.562 17.288 11.859 1.00 91.56 95 ALA A CA 1
ATOM 727 C C . ALA A 1 95 ? -0.452 18.442 10.848 1.00 91.56 95 ALA A C 1
ATOM 729 O O . ALA A 1 95 ? 0.244 18.314 9.839 1.00 91.56 95 ALA A O 1
ATOM 730 N N . LEU A 1 96 ? -1.081 19.587 11.129 1.00 95.75 96 LEU A N 1
ATOM 731 C CA . LEU A 1 96 ? -0.996 20.783 10.290 1.00 95.75 96 LEU A CA 1
ATOM 732 C C . LEU A 1 96 ? 0.431 21.339 10.240 1.00 95.75 96 LEU A C 1
ATOM 734 O O . LEU A 1 96 ? 0.913 21.680 9.157 1.00 95.75 96 LEU A O 1
ATOM 738 N N . ALA A 1 97 ? 1.127 21.378 11.378 1.00 93.38 97 ALA A N 1
ATOM 739 C CA . ALA A 1 97 ? 2.528 21.778 11.448 1.00 93.38 97 ALA A CA 1
ATOM 740 C C . ALA A 1 97 ? 3.411 20.858 10.593 1.00 93.38 97 ALA A C 1
ATOM 742 O O . ALA A 1 97 ? 4.209 21.337 9.785 1.00 93.38 97 ALA A O 1
ATOM 743 N N . ARG A 1 98 ? 3.206 19.538 10.682 1.00 93.75 98 ARG A N 1
ATOM 744 C CA . ARG A 1 98 ? 3.961 18.569 9.880 1.00 93.75 98 ARG A CA 1
ATOM 745 C C . ARG A 1 98 ? 3.688 18.708 8.382 1.00 93.75 98 ARG A C 1
ATOM 747 O O . ARG A 1 98 ? 4.622 18.616 7.592 1.00 93.75 98 ARG A O 1
ATOM 754 N N . ILE A 1 99 ? 2.441 18.964 7.981 1.00 96.88 99 ILE A N 1
ATOM 755 C CA . ILE A 1 99 ? 2.090 19.217 6.573 1.00 96.88 99 ILE A CA 1
ATOM 756 C C . ILE A 1 99 ? 2.794 20.472 6.053 1.00 96.88 99 ILE A C 1
ATOM 758 O O . ILE A 1 99 ? 3.306 20.458 4.934 1.00 96.88 99 ILE A O 1
ATOM 762 N N . LYS A 1 100 ? 2.833 21.552 6.844 1.00 95.25 100 LYS A N 1
ATOM 763 C CA . LYS A 1 100 ? 3.552 22.778 6.468 1.00 95.25 100 LYS A CA 1
ATOM 764 C C . LYS A 1 100 ? 5.042 22.504 6.282 1.00 95.25 100 LYS A C 1
ATOM 766 O O . LYS A 1 100 ? 5.573 22.828 5.227 1.00 95.25 100 LYS A O 1
ATOM 771 N N . GLN A 1 101 ? 5.670 21.830 7.245 1.00 95.19 101 GLN A N 1
ATOM 772 C CA . GLN A 1 101 ? 7.082 21.461 7.162 1.00 95.19 101 GLN A CA 1
ATOM 773 C C . GLN A 1 101 ? 7.383 20.635 5.902 1.00 95.19 101 GLN A C 1
ATOM 775 O O . GLN A 1 101 ? 8.284 20.975 5.143 1.00 95.19 101 GLN A O 1
ATOM 780 N N . LEU A 1 102 ? 6.593 19.591 5.637 1.00 95.44 102 LEU A N 1
ATOM 781 C CA . LEU A 1 102 ? 6.785 18.737 4.462 1.00 95.44 102 LEU A CA 1
ATOM 782 C C . LEU A 1 102 ? 6.596 19.496 3.141 1.00 95.44 102 LEU A C 1
ATOM 784 O O . LEU A 1 102 ? 7.254 19.175 2.156 1.00 95.44 102 LEU A O 1
ATOM 788 N N . ARG A 1 103 ? 5.705 20.494 3.097 1.00 94.38 103 ARG A N 1
ATOM 789 C CA . ARG A 1 103 ? 5.535 21.353 1.916 1.00 94.38 103 ARG A CA 1
ATOM 790 C C . ARG A 1 103 ? 6.764 22.220 1.665 1.00 94.38 103 ARG A C 1
ATOM 792 O O . ARG A 1 103 ? 7.180 22.302 0.515 1.00 94.38 103 ARG A O 1
ATOM 799 N N . THR A 1 104 ? 7.346 22.799 2.714 1.00 95.25 104 THR A N 1
ATOM 800 C CA . THR A 1 104 ? 8.599 23.562 2.620 1.00 95.25 104 THR A CA 1
ATOM 801 C C . THR A 1 104 ? 9.756 22.675 2.163 1.00 95.25 104 THR A C 1
ATOM 803 O O . THR A 1 104 ? 10.440 23.000 1.200 1.00 95.25 104 THR A O 1
ATOM 806 N N . GLU A 1 105 ? 9.926 21.500 2.774 1.00 94.50 105 GLU A N 1
ATOM 807 C CA . GLU A 1 105 ? 10.970 20.548 2.368 1.00 94.50 105 GLU A CA 1
ATOM 808 C C . GLU A 1 105 ? 10.815 20.137 0.894 1.00 94.50 105 GLU A C 1
ATOM 810 O O . GLU A 1 105 ? 11.794 20.049 0.156 1.00 94.50 105 GLU A O 1
ATOM 815 N N . ASN A 1 106 ? 9.578 19.930 0.432 1.00 97.31 106 ASN A N 1
ATOM 816 C CA . ASN A 1 106 ? 9.307 19.596 -0.962 1.00 97.31 106 ASN A CA 1
ATOM 817 C C . ASN A 1 106 ? 9.656 20.753 -1.913 1.00 97.31 106 ASN A C 1
ATOM 819 O O . ASN A 1 106 ? 10.323 20.520 -2.921 1.00 97.31 106 ASN A O 1
ATOM 823 N N . SER A 1 107 ? 9.273 21.994 -1.584 1.00 93.44 107 SER A N 1
ATOM 824 C CA . SER A 1 107 ? 9.641 23.157 -2.403 1.00 93.44 107 SER A CA 1
ATOM 825 C C . SER A 1 107 ? 11.152 23.366 -2.466 1.00 93.44 107 SER A C 1
ATOM 827 O O . SER A 1 107 ? 11.677 23.670 -3.536 1.00 93.44 107 SER A O 1
ATOM 829 N N . ASP A 1 108 ? 11.862 23.135 -1.363 1.00 95.62 108 ASP A N 1
ATOM 830 C CA . ASP A 1 108 ? 13.318 23.272 -1.313 1.00 95.62 108 ASP A CA 1
ATOM 831 C C . ASP A 1 108 ? 14.009 22.212 -2.176 1.00 95.62 108 ASP A C 1
ATOM 833 O O . ASP A 1 108 ? 14.948 22.509 -2.917 1.00 95.62 108 ASP A O 1
ATOM 837 N N . LEU A 1 109 ? 13.531 20.966 -2.119 1.00 96.31 109 LEU A N 1
ATOM 838 C CA . LEU A 1 109 ? 14.033 19.888 -2.970 1.00 96.31 109 LEU A CA 1
ATOM 839 C C . LEU A 1 109 ? 13.759 20.162 -4.451 1.00 96.31 109 LEU A C 1
ATOM 841 O O . LEU A 1 109 ? 14.647 19.951 -5.278 1.00 96.31 109 LEU A O 1
ATOM 845 N N . ALA A 1 110 ? 12.571 20.668 -4.788 1.00 94.62 110 ALA A N 1
ATOM 846 C CA . ALA A 1 110 ? 12.242 21.066 -6.152 1.00 94.62 110 ALA A CA 1
ATOM 847 C C . ALA A 1 110 ? 13.181 22.178 -6.650 1.00 94.62 110 ALA A C 1
ATOM 849 O O . ALA A 1 110 ? 13.753 22.052 -7.729 1.00 94.62 110 ALA A O 1
ATOM 850 N N . ALA A 1 111 ? 13.434 23.207 -5.836 1.00 95.56 111 ALA A N 1
ATOM 851 C CA . ALA A 1 111 ? 14.374 24.274 -6.178 1.00 95.56 111 ALA A CA 1
ATOM 852 C C . ALA A 1 111 ? 15.801 23.745 -6.413 1.00 95.56 111 ALA A C 1
ATOM 854 O O . ALA A 1 111 ? 16.473 24.158 -7.359 1.00 95.56 111 ALA A O 1
ATOM 855 N N . ARG A 1 112 ? 16.263 22.784 -5.601 1.00 95.81 112 ARG A N 1
ATOM 856 C CA . ARG A 1 112 ? 17.574 22.135 -5.794 1.00 95.81 112 ARG A CA 1
ATOM 857 C C . ARG A 1 112 ? 17.652 21.355 -7.103 1.00 95.81 112 ARG A C 1
ATOM 859 O O . ARG A 1 112 ? 18.686 21.403 -7.766 1.00 95.81 112 ARG A O 1
ATOM 866 N N . LEU A 1 113 ? 16.580 20.657 -7.480 1.00 97.38 113 LEU A N 1
ATOM 867 C CA . LEU A 1 113 ? 16.515 19.952 -8.761 1.00 97.38 113 LEU A CA 1
ATOM 868 C C . LEU A 1 113 ? 16.568 20.926 -9.937 1.00 97.38 113 LEU A C 1
ATOM 870 O O . LEU A 1 113 ? 17.341 20.697 -10.863 1.00 97.38 113 LEU A O 1
ATOM 874 N N . GLU A 1 114 ? 15.811 22.021 -9.886 1.00 94.88 114 GLU A N 1
ATOM 875 C CA . GLU A 1 114 ? 15.843 23.050 -10.932 1.00 94.88 114 GLU A CA 1
ATOM 876 C C . GLU A 1 114 ? 17.246 23.649 -11.099 1.00 94.88 114 GLU A C 1
ATOM 878 O O . GLU A 1 114 ? 17.738 23.764 -12.222 1.00 94.88 114 GLU A O 1
ATOM 883 N N . MET A 1 115 ? 17.944 23.944 -9.996 1.00 95.12 115 MET A N 1
ATOM 884 C CA . MET A 1 115 ? 19.336 24.408 -10.056 1.00 95.12 115 MET A CA 1
ATOM 885 C C . MET A 1 115 ? 20.265 23.368 -10.694 1.00 95.12 115 MET A C 1
ATOM 887 O O . MET A 1 115 ? 21.055 23.708 -11.575 1.00 95.12 115 MET A O 1
ATOM 891 N N . ALA A 1 116 ? 20.152 22.096 -10.300 1.00 94.38 116 ALA A N 1
ATOM 892 C CA . ALA A 1 116 ? 20.969 21.022 -10.864 1.00 94.38 116 ALA A CA 1
ATOM 893 C C . ALA A 1 116 ? 20.712 20.832 -12.369 1.00 94.38 116 ALA A C 1
ATOM 895 O O . ALA A 1 116 ? 21.655 20.705 -13.152 1.00 94.38 116 ALA A O 1
ATOM 896 N N . TYR A 1 117 ? 19.448 20.859 -12.803 1.00 94.62 117 TYR A N 1
ATOM 897 C CA . TYR A 1 117 ? 19.100 20.784 -14.223 1.00 94.62 117 TYR A CA 1
ATOM 898 C C . TYR A 1 117 ? 19.559 22.019 -15.006 1.00 94.62 117 TYR A C 1
ATOM 900 O O . TY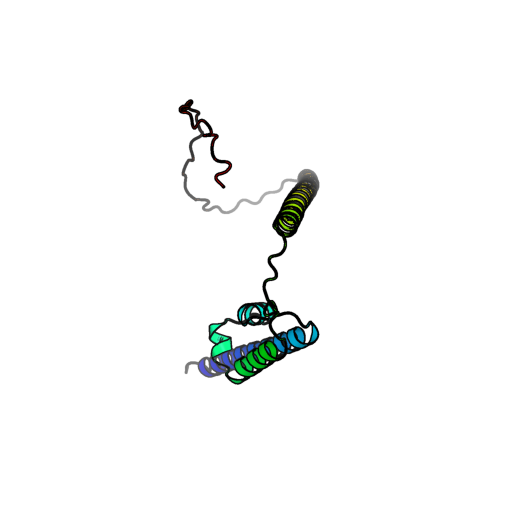R A 1 117 ? 19.982 21.883 -16.159 1.00 94.62 117 TYR A O 1
ATOM 908 N N . GLY A 1 118 ? 19.523 23.203 -14.390 1.00 93.56 118 GLY A N 1
ATOM 909 C CA . GLY A 1 118 ? 20.101 24.427 -14.940 1.00 93.56 118 GLY A CA 1
ATOM 910 C C . GLY A 1 118 ? 21.600 24.286 -15.206 1.00 93.56 118 GLY A C 1
ATOM 911 O O . GLY A 1 118 ? 22.055 24.582 -16.313 1.00 93.56 118 GLY A O 1
ATOM 912 N N . GLU A 1 119 ? 22.348 23.743 -14.245 1.00 92.56 119 GLU A N 1
ATOM 913 C CA . GLU A 1 119 ? 23.791 23.526 -14.385 1.00 92.56 119 GLU A CA 1
ATOM 914 C C . GLU A 1 119 ? 24.117 22.486 -15.465 1.00 92.56 119 GLU A C 1
ATOM 916 O O . GLU A 1 119 ? 24.962 22.722 -16.328 1.00 92.56 119 GLU A O 1
ATOM 921 N N . ILE A 1 120 ? 23.376 21.373 -15.519 1.00 93.12 120 ILE A N 1
ATOM 922 C CA . ILE A 1 120 ? 23.527 20.368 -16.586 1.00 93.12 120 ILE A CA 1
ATOM 923 C C . ILE A 1 120 ? 23.292 20.995 -17.968 1.00 93.12 120 ILE A C 1
ATOM 925 O O . ILE A 1 120 ? 24.025 20.705 -18.920 1.00 93.12 120 ILE A O 1
ATOM 929 N N . ARG A 1 121 ? 22.279 21.861 -18.103 1.00 88.88 121 ARG A N 1
ATOM 930 C CA . ARG A 1 121 ? 22.000 22.573 -19.358 1.00 88.88 121 ARG A CA 1
ATOM 931 C C . ARG A 1 121 ? 23.128 23.538 -19.713 1.00 88.88 121 ARG A C 1
ATOM 933 O O . ARG A 1 121 ? 23.518 23.574 -20.879 1.00 88.88 121 ARG A O 1
ATOM 940 N N . ARG A 1 122 ? 23.659 24.288 -18.742 1.00 90.25 122 ARG A N 1
ATOM 941 C CA . ARG A 1 122 ? 24.801 25.192 -18.937 1.00 90.25 122 ARG A CA 1
ATOM 942 C C . ARG A 1 122 ? 26.021 24.419 -19.438 1.00 90.25 122 ARG A C 1
ATOM 944 O O . ARG A 1 122 ? 26.564 24.779 -20.477 1.00 90.25 122 ARG A O 1
ATOM 951 N N . LEU A 1 123 ? 26.403 23.336 -18.760 1.00 89.69 123 LEU A N 1
ATOM 952 C CA . LEU A 1 123 ? 27.548 22.506 -19.146 1.00 89.69 123 LEU A CA 1
ATOM 953 C C . LEU A 1 123 ? 27.370 21.911 -20.549 1.00 89.69 123 LEU A C 1
ATOM 955 O O . LEU A 1 123 ? 28.276 22.003 -21.372 1.00 89.69 123 LEU A O 1
ATOM 959 N N . ARG A 1 124 ? 26.177 21.393 -20.872 1.00 85.94 124 ARG A N 1
ATOM 960 C CA . ARG A 1 124 ? 25.874 20.873 -22.217 1.00 85.94 124 ARG A CA 1
ATOM 961 C C . ARG A 1 124 ? 25.907 21.963 -23.294 1.00 85.94 124 ARG A C 1
ATOM 963 O O . ARG A 1 124 ? 26.355 21.696 -24.405 1.00 85.94 124 ARG A O 1
ATOM 970 N N . GLY A 1 125 ? 25.437 23.170 -22.978 1.00 83.00 125 GLY A N 1
ATOM 971 C CA . GLY A 1 125 ? 25.493 24.326 -23.875 1.00 83.00 125 GLY A CA 1
ATOM 972 C C . GLY A 1 125 ? 26.927 24.770 -24.165 1.00 83.00 125 GLY A C 1
ATOM 973 O O . GLY A 1 125 ? 27.257 25.012 -25.322 1.00 83.00 125 GLY A O 1
ATOM 974 N N . ILE A 1 126 ? 27.795 24.775 -23.146 1.00 73.25 126 ILE A N 1
ATOM 975 C CA . ILE A 1 126 ? 29.230 25.074 -23.291 1.00 73.25 126 ILE A CA 1
ATOM 976 C C . ILE A 1 126 ? 29.918 24.017 -24.171 1.00 73.25 126 ILE A C 1
ATOM 978 O O . ILE A 1 126 ? 30.709 24.369 -25.046 1.00 73.25 126 ILE A O 1
ATOM 982 N N . SER A 1 127 ? 29.571 22.733 -24.011 1.00 64.50 127 SER A N 1
ATOM 983 C CA . SER A 1 127 ? 30.074 21.653 -24.874 1.00 64.50 127 SER A CA 1
ATOM 984 C C . SER A 1 127 ? 29.580 21.741 -26.325 1.00 64.50 127 SER A C 1
ATOM 986 O O . SER A 1 127 ? 30.274 21.270 -27.217 1.00 64.50 127 SER A O 1
ATOM 988 N N . HIS A 1 128 ? 28.413 22.343 -26.585 1.00 59.50 128 HIS A N 1
ATOM 989 C CA . HIS A 1 128 ? 27.912 22.592 -27.947 1.00 59.50 128 HIS A CA 1
ATOM 990 C C . HIS A 1 128 ? 28.543 23.829 -28.605 1.00 59.50 128 HIS A C 1
ATOM 992 O O . HIS A 1 128 ? 28.661 23.867 -29.823 1.00 59.50 128 HIS A O 1
ATOM 998 N N . SER A 1 129 ? 28.985 24.825 -27.828 1.00 57.56 129 SER A N 1
ATOM 999 C CA . SER A 1 129 ? 29.697 26.004 -28.351 1.00 57.56 129 SER A CA 1
ATOM 1000 C C . SER A 1 129 ? 31.195 25.781 -28.611 1.00 57.56 129 SER A C 1
ATOM 1002 O O . SER A 1 129 ? 31.851 26.673 -29.136 1.00 57.56 129 SER A O 1
ATOM 1004 N N . GLY A 1 130 ? 31.747 24.617 -28.244 1.00 49.34 130 GLY A N 1
ATOM 1005 C CA . GLY A 1 130 ? 33.164 24.268 -28.426 1.00 49.34 130 GLY A CA 1
ATOM 1006 C C . GLY A 1 130 ? 33.496 23.491 -29.707 1.00 49.34 130 GLY A C 1
ATOM 1007 O O . GLY A 1 130 ? 34.628 23.043 -29.849 1.00 49.34 130 GLY A O 1
ATOM 1008 N N . GLY A 1 131 ? 32.535 23.299 -30.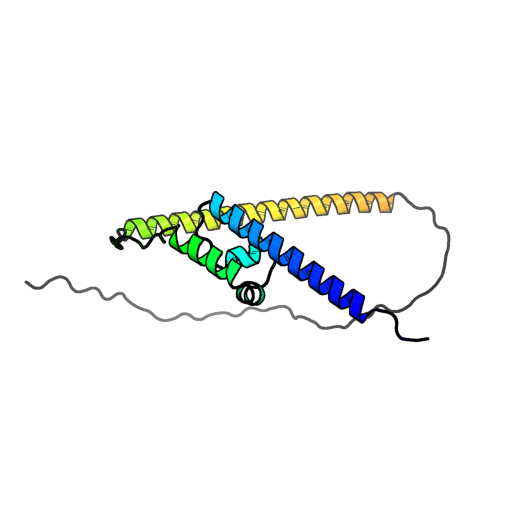615 1.00 45.84 131 GLY A N 1
ATOM 1009 C CA . GLY A 1 131 ? 32.726 22.554 -31.862 1.00 45.84 131 GLY A CA 1
ATOM 1010 C C . GLY A 1 131 ? 32.223 23.337 -33.067 1.00 45.84 131 GLY A C 1
ATOM 1011 O O . GLY A 1 131 ? 31.126 23.079 -33.553 1.00 45.84 131 GLY A O 1
ATOM 1012 N N . LEU A 1 132 ? 33.017 24.297 -33.536 1.00 45.31 132 LEU A N 1
ATOM 1013 C CA . LEU A 1 132 ? 32.903 24.816 -34.894 1.00 45.31 132 LEU A CA 1
ATOM 1014 C C . LEU A 1 132 ? 34.016 24.182 -35.725 1.00 45.31 132 LEU A C 1
ATOM 1016 O O . LEU A 1 132 ? 35.163 24.580 -35.603 1.00 45.31 132 LEU A O 1
ATOM 1020 N N . GLU A 1 133 ? 33.645 23.212 -36.553 1.00 43.81 133 GLU A N 1
ATOM 1021 C CA . GLU A 1 133 ? 34.117 23.120 -37.935 1.00 43.81 133 GLU A CA 1
ATOM 1022 C C . GLU A 1 133 ? 32.903 22.697 -38.786 1.00 43.81 133 GLU A C 1
ATOM 1024 O O . GLU A 1 133 ? 32.191 21.761 -38.399 1.00 43.81 133 GLU A O 1
ATOM 1029 N N . PRO A 1 134 ? 32.581 23.408 -39.883 1.00 58.28 134 PRO A N 1
ATOM 1030 C CA . PRO A 1 134 ? 31.407 23.136 -40.694 1.00 58.28 134 PRO A CA 1
ATOM 1031 C C . PRO A 1 134 ? 31.789 22.258 -41.887 1.00 58.28 134 PRO A C 1
ATOM 1033 O O . PRO A 1 134 ? 32.551 22.688 -42.745 1.00 58.28 134 PRO A O 1
ATOM 1036 N N . GLU A 1 135 ? 31.188 21.079 -42.037 1.00 42.09 135 GLU A N 1
ATOM 1037 C CA . GLU A 1 135 ? 31.136 20.473 -43.366 1.00 42.09 135 GLU A CA 1
ATOM 1038 C C . GLU A 1 135 ? 29.854 19.687 -43.625 1.00 42.09 135 GLU A C 1
ATOM 1040 O O . GLU A 1 135 ? 29.194 19.156 -42.735 1.00 42.09 135 GLU A O 1
ATOM 1045 N N . LYS A 1 136 ? 29.453 19.774 -44.888 1.00 47.78 136 LYS A N 1
ATOM 1046 C CA . LYS A 1 136 ? 28.096 19.703 -45.410 1.00 47.78 136 LYS A CA 1
ATOM 1047 C C . LYS A 1 136 ? 27.508 18.297 -45.349 1.00 47.78 136 LYS A C 1
ATOM 1049 O O . LYS A 1 136 ? 28.114 17.359 -45.853 1.00 47.78 136 LYS A O 1
ATOM 1054 N N . GLN A 1 137 ? 26.235 18.201 -44.972 1.00 43.06 137 GLN A N 1
ATOM 1055 C CA . GLN A 1 137 ? 25.339 17.299 -45.692 1.00 43.06 137 GLN A CA 1
ATOM 1056 C C . GLN A 1 137 ? 23.890 17.778 -45.621 1.00 43.06 137 GLN A C 1
ATOM 1058 O O . GLN A 1 137 ? 23.193 17.653 -44.615 1.00 43.06 137 GLN A O 1
ATOM 1063 N N . GLU A 1 138 ? 23.457 18.344 -46.746 1.00 48.34 138 GLU A N 1
ATOM 1064 C CA . GLU A 1 138 ? 22.068 18.315 -47.178 1.00 48.34 138 GLU A CA 1
ATOM 1065 C C . GLU A 1 138 ? 21.557 16.876 -47.046 1.00 48.34 138 GLU A C 1
ATOM 1067 O O . GLU A 1 138 ? 22.222 15.949 -47.508 1.00 48.34 138 GLU A O 1
ATOM 1072 N N . ASN A 1 139 ? 20.409 16.679 -46.394 1.00 51.34 139 ASN A N 1
ATOM 1073 C CA . ASN A 1 139 ? 19.262 16.000 -46.998 1.00 51.34 139 ASN A CA 1
ATOM 1074 C C . ASN A 1 139 ? 18.138 15.717 -45.986 1.00 51.34 139 ASN A C 1
ATOM 1076 O O . ASN A 1 139 ? 18.320 15.040 -44.978 1.00 51.34 139 ASN A O 1
ATOM 1080 N N . ASN A 1 140 ? 16.941 16.119 -46.421 1.00 46.38 140 ASN A N 1
ATOM 1081 C CA . ASN A 1 140 ? 15.636 15.503 -46.170 1.00 46.38 140 ASN A CA 1
ATOM 1082 C C . ASN A 1 140 ? 14.780 16.018 -44.988 1.00 46.38 140 ASN A C 1
ATOM 1084 O O . ASN A 1 140 ? 14.917 15.628 -43.832 1.00 46.38 140 ASN A O 1
ATOM 1088 N N . VAL A 1 141 ? 13.817 16.868 -45.350 1.00 46.12 141 VAL A N 1
ATOM 1089 C CA . VAL A 1 141 ? 12.605 17.270 -44.608 1.00 46.12 141 VAL A CA 1
ATOM 1090 C C . VAL A 1 141 ? 11.530 16.216 -44.971 1.00 46.12 141 VAL A C 1
ATOM 1092 O O . VAL A 1 141 ? 11.452 15.891 -46.154 1.00 46.12 141 VAL A O 1
ATOM 1095 N N . PRO A 1 142 ? 10.651 15.712 -44.064 1.00 53.12 142 PRO A N 1
ATOM 1096 C CA . PRO A 1 142 ? 9.572 16.596 -43.647 1.00 53.12 142 PRO A CA 1
ATOM 1097 C C . PRO A 1 142 ? 8.909 16.421 -42.278 1.00 53.12 142 PRO A C 1
ATOM 1099 O O . PRO A 1 142 ? 8.873 15.367 -41.654 1.00 53.12 142 PRO A O 1
ATOM 1102 N N . SER A 1 143 ? 8.210 17.513 -41.956 1.00 52.91 143 SER A N 1
ATOM 1103 C CA . SER A 1 143 ? 6.894 17.527 -41.318 1.00 52.91 143 SER A CA 1
ATOM 1104 C C . SER A 1 143 ? 6.872 17.652 -39.798 1.00 52.91 143 SER A C 1
ATOM 1106 O O . SER A 1 143 ? 6.507 16.730 -39.071 1.00 52.91 143 SER A O 1
ATOM 1108 N N . CYS A 1 144 ? 7.119 18.877 -39.330 1.00 35.72 144 CYS A N 1
ATOM 1109 C CA . CYS A 1 144 ? 6.600 19.337 -38.049 1.00 35.72 144 CYS A CA 1
ATOM 1110 C C . CYS A 1 144 ? 5.249 20.039 -38.267 1.00 35.72 144 CYS A C 1
ATOM 1112 O O . CYS A 1 144 ? 5.184 21.157 -38.772 1.00 35.72 144 CYS A O 1
ATOM 1114 N N . ALA A 1 145 ? 4.170 19.384 -37.849 1.00 48.09 145 ALA A N 1
ATOM 1115 C CA . ALA A 1 145 ? 2.992 20.056 -37.317 1.00 48.09 145 ALA A CA 1
ATOM 1116 C C . ALA A 1 145 ? 2.701 19.399 -35.959 1.00 48.09 145 ALA A C 1
ATOM 1118 O O . ALA A 1 145 ? 2.772 18.172 -35.854 1.00 48.09 145 ALA A O 1
ATOM 1119 N N . PRO A 1 146 ? 2.351 20.173 -34.917 1.00 53.19 146 PRO A N 1
ATOM 1120 C CA . PRO A 1 146 ? 0.922 20.414 -34.752 1.00 53.19 146 PRO A CA 1
ATOM 1121 C C . PRO A 1 146 ? 0.524 21.809 -34.236 1.00 53.19 146 PRO A C 1
ATOM 1123 O O . PRO A 1 146 ? 1.101 22.362 -33.308 1.00 53.19 146 PRO A O 1
ATOM 1126 N N . ARG A 1 147 ? -0.584 22.270 -34.829 1.00 45.84 147 ARG A N 1
ATOM 1127 C CA . ARG A 1 147 ? -1.775 22.906 -34.236 1.00 45.84 147 ARG A CA 1
ATOM 1128 C C . ARG A 1 147 ? -1.596 23.966 -33.139 1.00 45.84 147 ARG A C 1
ATOM 1130 O O . ARG A 1 147 ? -1.333 23.696 -31.974 1.00 45.84 147 ARG A O 1
ATOM 1137 N N . THR A 1 148 ? -1.986 25.167 -33.547 1.00 47.88 148 THR A N 1
ATOM 1138 C CA . THR A 1 148 ? -2.534 26.267 -32.753 1.00 47.88 148 THR A CA 1
ATOM 1139 C C . THR A 1 148 ? -3.554 25.802 -31.701 1.00 47.88 148 THR A C 1
ATOM 1141 O O . THR A 1 148 ? -4.436 25.019 -32.037 1.00 47.88 148 THR A O 1
ATOM 1144 N N . THR A 1 149 ? -3.535 26.377 -30.494 1.00 45.38 149 THR A N 1
ATOM 1145 C CA . THR A 1 149 ? -4.652 27.204 -29.983 1.00 45.38 149 THR A CA 1
ATOM 1146 C C . THR A 1 149 ? -4.208 27.997 -28.756 1.00 45.38 149 THR A C 1
ATOM 1148 O O . THR A 1 149 ? -3.545 27.492 -27.855 1.00 45.38 149 THR A O 1
ATOM 1151 N N . ALA A 1 150 ? -4.587 29.268 -28.773 1.00 46.97 150 ALA A N 1
ATOM 1152 C CA . ALA A 1 150 ? -4.297 30.296 -27.798 1.00 46.97 150 ALA A CA 1
ATOM 1153 C C . ALA A 1 150 ? -4.889 30.019 -26.405 1.00 46.97 150 ALA A C 1
ATOM 1155 O O . ALA A 1 150 ? -5.986 29.477 -26.278 1.00 46.97 150 ALA A O 1
ATOM 1156 N N . LYS A 1 151 ? -4.227 30.531 -25.359 1.00 50.19 151 LYS A N 1
ATOM 1157 C CA . LYS A 1 151 ? -4.897 30.878 -24.101 1.00 50.19 151 LYS A CA 1
ATOM 1158 C C . LYS A 1 151 ? -4.531 32.301 -23.690 1.00 50.19 151 LYS A C 1
ATOM 1160 O O . LYS A 1 151 ? -3.384 32.638 -23.418 1.00 50.19 151 LYS A O 1
ATOM 1165 N N . LYS A 1 152 ? -5.574 33.121 -23.760 1.00 51.75 152 LYS A N 1
ATOM 1166 C CA . LYS A 1 152 ? -5.674 34.558 -23.531 1.00 51.75 152 LYS A CA 1
ATOM 1167 C C . LYS A 1 152 ? -5.303 34.902 -22.084 1.00 51.75 152 LYS A C 1
ATOM 1169 O O . LYS A 1 152 ? -5.697 34.198 -21.157 1.00 51.75 152 LYS A O 1
ATOM 1174 N N . ARG A 1 153 ? -4.546 35.988 -21.917 1.00 47.94 153 ARG A N 1
ATOM 1175 C CA . ARG A 1 153 ? -4.266 36.630 -20.626 1.00 47.94 153 ARG A CA 1
ATOM 1176 C C . ARG A 1 153 ? -5.535 37.288 -20.049 1.00 47.94 153 ARG A C 1
ATOM 1178 O O . ARG A 1 153 ? -6.417 37.689 -20.804 1.00 47.94 153 ARG A O 1
ATOM 1185 N N . LEU A 1 154 ? -5.535 37.348 -18.713 1.00 48.94 154 LEU A N 1
ATOM 1186 C CA . LEU A 1 154 ? -6.308 38.128 -17.721 1.00 48.94 154 LEU A CA 1
ATOM 1187 C C . LEU A 1 154 ? -6.973 39.442 -18.207 1.00 48.94 154 LEU A C 1
ATOM 1189 O O . LEU A 1 154 ? -6.449 40.051 -19.139 1.00 48.94 154 LEU A O 1
ATOM 1193 N N . PRO A 1 155 ? -8.052 39.938 -17.546 1.00 54.00 155 PRO A N 1
ATOM 1194 C CA . PRO A 1 155 ? -7.855 40.768 -16.336 1.00 54.00 155 PRO A CA 1
ATOM 1195 C C . PRO A 1 155 ? -8.961 40.772 -15.247 1.00 54.00 155 PRO A C 1
ATOM 1197 O O . PRO A 1 155 ? -10.121 40.461 -15.480 1.00 54.00 155 PRO A O 1
ATOM 1200 N N . THR A 1 156 ? -8.504 41.152 -14.047 1.00 49.03 156 THR A N 1
ATOM 1201 C CA . THR A 1 156 ? -9.065 42.030 -12.994 1.00 49.03 156 THR A CA 1
ATOM 1202 C C . THR A 1 156 ? -10.548 42.453 -13.014 1.00 49.03 156 THR A C 1
ATOM 1204 O O . THR A 1 156 ? -11.021 43.040 -13.980 1.00 49.03 156 THR A O 1
ATOM 1207 N N . GLY A 1 157 ? -11.195 42.335 -11.845 1.00 44.00 157 GLY A N 1
ATOM 1208 C CA . GLY A 1 157 ? -12.379 43.091 -11.386 1.00 44.00 157 GLY A CA 1
ATOM 1209 C C . GLY A 1 157 ? -12.753 42.610 -9.970 1.00 44.00 157 GLY A C 1
ATOM 1210 O O . GLY A 1 157 ? -13.020 41.430 -9.796 1.00 44.00 157 GLY A O 1
ATOM 1211 N N . ALA A 1 158 ? -12.452 43.345 -8.895 1.00 43.53 158 ALA A N 1
ATOM 1212 C CA . ALA A 1 158 ? -13.212 44.465 -8.322 1.00 43.53 158 ALA A CA 1
ATOM 1213 C C . ALA A 1 158 ? -14.538 44.047 -7.638 1.00 43.53 158 ALA A C 1
ATOM 1215 O O . ALA A 1 158 ? -15.520 43.768 -8.309 1.00 43.53 158 ALA A O 1
ATOM 1216 N N . GLY A 1 159 ? -14.524 44.078 -6.295 1.00 48.16 159 GLY A N 1
ATOM 1217 C CA . GLY A 1 159 ? -15.618 44.531 -5.418 1.00 48.16 159 GLY A CA 1
ATOM 1218 C C . GLY A 1 159 ? -16.855 43.646 -5.214 1.00 48.16 159 GLY A C 1
ATOM 1219 O O . GLY A 1 159 ? -17.768 43.697 -6.026 1.00 48.16 159 GLY A O 1
ATOM 1220 N N . HIS A 1 160 ? -16.959 42.990 -4.046 1.00 48.00 160 HIS A N 1
ATOM 1221 C CA . HIS A 1 160 ? -18.234 42.865 -3.315 1.00 48.00 160 HIS A CA 1
ATOM 1222 C C . HIS A 1 160 ? -18.023 42.491 -1.827 1.00 48.00 160 HIS A C 1
ATOM 1224 O O . HIS A 1 160 ? -17.804 41.333 -1.483 1.00 48.00 160 HIS A O 1
ATOM 1230 N N . GLN A 1 161 ? -18.073 43.495 -0.950 1.00 52.50 161 GLN A N 1
ATOM 1231 C CA . GLN A 1 161 ? -18.700 43.425 0.383 1.00 52.50 161 GLN A CA 1
ATOM 1232 C C . GLN A 1 161 ? -20.059 44.120 0.211 1.00 52.50 161 GLN A C 1
ATOM 1234 O O . GLN A 1 161 ? -20.104 45.070 -0.579 1.00 52.50 161 GLN A O 1
ATOM 1239 N N . PRO A 1 162 ? -21.157 43.669 0.842 1.00 53.84 162 PRO A N 1
ATOM 1240 C CA . PRO A 1 162 ? -21.333 43.565 2.301 1.00 53.84 162 PRO A CA 1
ATOM 1241 C C . PRO A 1 162 ? -22.081 42.241 2.660 1.00 53.84 162 PRO A C 1
ATOM 1243 O O . PRO A 1 162 ? -22.177 41.370 1.808 1.00 53.84 162 PRO A O 1
ATOM 1246 N N . ASP A 1 163 ? -22.519 41.854 3.857 1.00 47.00 163 ASP A N 1
ATOM 1247 C CA . ASP A 1 163 ? -23.205 42.517 4.963 1.00 47.00 163 ASP A CA 1
ATOM 1248 C C . ASP A 1 163 ? -23.064 41.653 6.230 1.00 47.00 163 ASP A C 1
ATOM 1250 O O . ASP A 1 163 ? -22.733 40.466 6.178 1.00 47.00 163 ASP A O 1
ATOM 1254 N N . GLY A 1 164 ? -23.272 42.288 7.380 1.00 47.62 164 GLY A N 1
ATOM 1255 C CA . GLY A 1 164 ? -22.893 41.791 8.693 1.00 47.62 164 GLY A CA 1
ATOM 1256 C C . GLY A 1 164 ? -23.594 40.527 9.196 1.00 47.62 164 GLY A C 1
ATOM 1257 O O . GLY A 1 164 ? -24.770 40.268 8.960 1.00 47.62 164 GLY A O 1
ATOM 1258 N N . TYR A 1 165 ? -22.850 39.805 10.031 1.00 50.88 165 TYR A N 1
ATOM 1259 C CA . TYR A 1 165 ? -23.401 38.951 11.072 1.00 50.88 165 TYR A CA 1
ATOM 1260 C C . TYR A 1 165 ? -22.807 39.418 12.404 1.00 50.88 165 TYR A C 1
ATOM 1262 O O . TYR A 1 165 ? -21.639 39.164 12.705 1.00 50.88 165 TYR A O 1
ATOM 1270 N N . MET A 1 166 ? -23.599 40.189 13.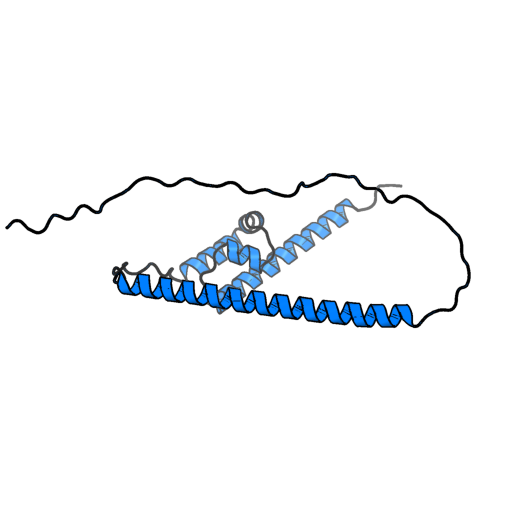151 1.00 55.62 166 MET A N 1
ATOM 1271 C CA . MET A 1 166 ? -23.312 40.545 14.541 1.00 55.62 166 MET A CA 1
ATOM 1272 C C . MET A 1 166 ? -23.466 39.302 15.433 1.00 55.62 166 MET A C 1
ATOM 1274 O O . MET A 1 166 ? -24.385 38.510 15.213 1.00 55.62 166 MET A O 1
ATOM 1278 N N . PRO A 1 167 ? -22.607 39.121 16.449 1.00 54.59 167 PRO A N 1
ATOM 1279 C CA . PRO A 1 167 ? -22.727 38.032 17.407 1.00 54.59 167 PRO A CA 1
ATOM 1280 C C . PRO A 1 167 ? -23.831 38.340 18.427 1.00 54.59 167 PRO A C 1
ATOM 1282 O O . PRO A 1 167 ? -23.752 39.323 19.159 1.00 54.59 167 PRO A O 1
ATOM 1285 N N . GLY A 1 168 ? -24.849 37.482 18.494 1.00 48.19 168 GLY A N 1
ATOM 1286 C CA . GLY A 1 168 ? -25.787 37.455 19.612 1.00 48.19 168 GLY A CA 1
ATOM 1287 C C . GLY A 1 168 ? -25.120 36.846 20.842 1.00 48.19 168 GLY A C 1
ATOM 1288 O O . GLY A 1 168 ? -24.908 35.636 20.907 1.00 48.19 168 GLY A O 1
ATOM 1289 N N . SER A 1 169 ? -24.767 37.705 21.791 1.00 51.72 169 SER A N 1
ATOM 1290 C CA . SER A 1 169 ? -24.740 37.391 23.214 1.00 51.72 169 SER A CA 1
ATOM 1291 C C . SER A 1 169 ? -26.165 37.106 23.696 1.00 51.72 169 SER A C 1
ATOM 1293 O O . SER A 1 169 ? -27.083 37.813 23.291 1.00 51.72 169 SER A O 1
ATOM 1295 N N . ASP A 1 170 ? -26.333 36.057 24.505 1.00 44.59 170 ASP A N 1
ATOM 1296 C CA . ASP A 1 170 ? -27.128 36.022 25.748 1.00 44.59 170 ASP A CA 1
ATOM 1297 C C . ASP A 1 170 ? -27.609 34.594 26.039 1.00 44.59 170 ASP A C 1
ATOM 1299 O O . ASP A 1 170 ? -28.242 33.945 25.205 1.00 44.59 170 ASP A O 1
ATOM 1303 N N . GLY A 1 171 ? -27.298 34.094 27.240 1.00 45.19 171 GLY A N 1
ATOM 1304 C CA . GLY A 1 171 ? -27.870 32.846 27.744 1.00 45.19 171 GLY A CA 1
ATOM 1305 C C . GLY A 1 171 ? -27.024 32.071 28.756 1.00 45.19 171 GLY A C 1
ATOM 1306 O O . GLY A 1 171 ? -26.731 30.900 28.536 1.00 45.19 171 GLY A O 1
ATOM 1307 N N . THR A 1 172 ? -26.657 32.682 29.880 1.00 58.00 172 THR A N 1
ATOM 1308 C CA . THR A 1 172 ? -26.518 31.973 31.171 1.00 58.00 172 THR A CA 1
ATOM 1309 C C . THR A 1 172 ? -27.639 32.464 32.105 1.00 58.00 172 THR A C 1
ATOM 1311 O O . THR A 1 172 ? -28.230 33.505 31.826 1.00 58.00 172 THR A O 1
ATOM 1314 N N . PRO A 1 173 ? -27.869 31.839 33.272 1.00 55.44 173 PRO A N 1
ATOM 1315 C CA . PRO A 1 173 ? -28.483 30.535 33.545 1.00 55.44 173 PRO A CA 1
ATOM 1316 C C . PRO A 1 173 ? -29.863 30.695 34.241 1.00 55.44 173 PRO A C 1
ATOM 1318 O O . PRO A 1 173 ? -30.160 31.758 34.779 1.00 55.44 173 PRO A O 1
ATOM 1321 N N . VAL A 1 174 ? -30.693 29.645 34.299 1.00 57.72 174 VAL A N 1
ATOM 1322 C CA . VAL A 1 174 ? -31.890 29.618 35.169 1.00 57.72 174 VAL A CA 1
ATOM 1323 C C . VAL A 1 174 ? -31.886 28.331 35.998 1.00 57.72 174 VAL A C 1
ATOM 1325 O O . VAL A 1 174 ? -31.897 27.249 35.417 1.00 57.72 174 VAL A O 1
ATOM 1328 N N . GLU A 1 175 ? -31.818 28.557 37.316 1.00 51.16 175 GLU A N 1
ATOM 1329 C CA . GLU A 1 175 ? -32.107 27.728 38.511 1.00 51.16 175 GLU A CA 1
ATOM 1330 C C . GLU A 1 175 ? -31.570 26.292 38.628 1.00 51.16 175 GLU A C 1
ATOM 1332 O O . GLU A 1 175 ? -32.020 25.377 37.905 1.00 51.16 175 GLU A O 1
#